Protein AF-A0A6J1X309-F1 (afdb_monomer)

Structure (mmCIF, N/CA/C/O backbone):
data_AF-A0A6J1X309-F1
#
_entry.id   AF-A0A6J1X309-F1
#
loop_
_atom_site.group_PDB
_atom_site.id
_atom_site.type_symbol
_atom_site.label_atom_id
_atom_site.label_alt_id
_atom_site.label_comp_id
_atom_site.label_asym_id
_atom_site.label_entity_id
_atom_site.label_seq_id
_atom_site.pdbx_PDB_ins_code
_atom_site.Cartn_x
_atom_site.Cartn_y
_atom_site.Cartn_z
_atom_site.occupancy
_atom_site.B_iso_or_equiv
_atom_site.auth_seq_id
_atom_site.auth_comp_id
_atom_site.auth_asym_id
_atom_site.auth_atom_id
_atom_site.pdbx_PDB_model_num
ATOM 1 N N . MET A 1 1 ? -0.987 12.149 24.919 1.00 44.03 1 MET A N 1
ATOM 2 C CA . MET A 1 1 ? -1.904 12.473 23.804 1.00 44.03 1 MET A CA 1
ATOM 3 C C . MET A 1 1 ? -1.141 12.132 22.530 1.00 44.03 1 MET A C 1
ATOM 5 O O . MET A 1 1 ? -0.054 12.667 22.376 1.00 44.03 1 MET A O 1
ATOM 9 N N . LYS A 1 2 ? -1.569 11.158 21.709 1.00 57.62 2 LYS A N 1
ATOM 10 C CA . LYS A 1 2 ? -0.866 10.884 20.440 1.00 57.62 2 LYS A CA 1
ATOM 11 C C . LYS A 1 2 ? -1.099 12.097 19.542 1.00 57.62 2 LYS A C 1
ATOM 13 O O . LYS A 1 2 ? -2.242 12.351 19.170 1.00 57.62 2 LYS A O 1
ATOM 18 N N . GLU A 1 3 ? -0.043 12.862 19.288 1.00 59.91 3 GLU A N 1
ATOM 19 C CA . GLU A 1 3 ? -0.012 13.927 18.286 1.00 59.91 3 GLU A CA 1
ATOM 20 C C . GLU A 1 3 ? -0.702 13.419 17.012 1.00 59.91 3 GLU A C 1
ATOM 22 O O . GLU A 1 3 ? -0.299 12.401 16.443 1.00 59.91 3 GLU A O 1
ATOM 27 N N . LYS A 1 4 ? -1.793 14.075 16.601 1.00 59.94 4 LYS A N 1
ATOM 28 C CA . LYS A 1 4 ? -2.493 13.738 15.359 1.00 59.94 4 LYS A CA 1
ATOM 29 C C . LYS A 1 4 ? -1.679 14.313 14.206 1.00 59.94 4 LYS A C 1
ATOM 31 O O . LYS A 1 4 ? -1.885 15.451 13.802 1.00 59.94 4 LYS A O 1
ATOM 36 N N . TYR A 1 5 ? -0.711 13.542 13.729 1.00 71.19 5 TYR A N 1
ATOM 37 C CA . TYR A 1 5 ? 0.066 13.912 12.557 1.00 71.19 5 TYR A CA 1
ATOM 38 C C . TYR A 1 5 ? -0.835 13.868 11.319 1.00 71.19 5 TYR A C 1
ATOM 40 O O . TYR A 1 5 ? -1.557 12.891 11.115 1.00 71.19 5 TYR A O 1
ATOM 48 N N . ASP A 1 6 ? -0.799 14.903 10.477 1.00 79.06 6 ASP A N 1
ATOM 49 C CA . ASP A 1 6 ? -1.493 14.842 9.192 1.00 79.06 6 ASP A CA 1
ATOM 50 C C . ASP A 1 6 ? -0.734 13.893 8.258 1.00 79.06 6 ASP A C 1
ATOM 52 O O . ASP A 1 6 ? 0.201 14.267 7.547 1.00 79.06 6 ASP A O 1
ATOM 56 N N . HIS A 1 7 ? -1.145 12.628 8.263 1.00 78.56 7 HIS A N 1
ATOM 57 C CA . HIS A 1 7 ? -0.547 11.587 7.435 1.00 78.56 7 HIS A CA 1
ATOM 58 C C . HIS A 1 7 ? -0.674 11.875 5.931 1.00 78.56 7 HIS A C 1
ATOM 60 O O . HIS A 1 7 ? 0.059 11.289 5.136 1.00 78.56 7 HIS A O 1
ATOM 66 N N . ARG A 1 8 ? -1.535 12.814 5.511 1.00 79.00 8 ARG A N 1
ATOM 67 C CA . ARG A 1 8 ? -1.624 13.251 4.111 1.00 79.00 8 ARG A CA 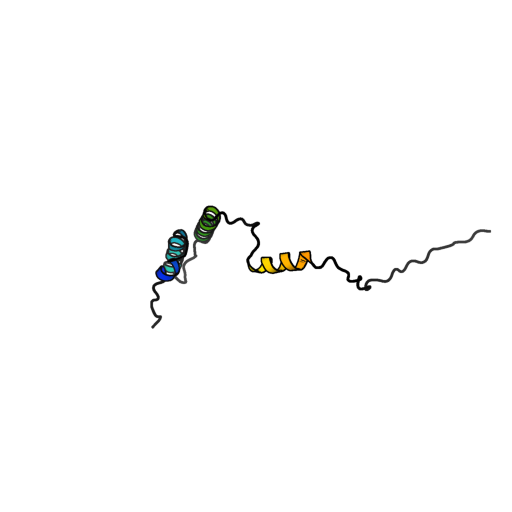1
ATOM 68 C C . ARG A 1 8 ? -0.374 14.011 3.676 1.00 79.00 8 ARG A C 1
ATOM 70 O O . ARG A 1 8 ? -0.055 14.003 2.487 1.00 79.00 8 ARG A O 1
ATOM 77 N N . LEU A 1 9 ? 0.363 14.611 4.614 1.00 81.94 9 LEU A N 1
ATOM 78 C CA . LEU A 1 9 ? 1.624 15.293 4.330 1.00 81.94 9 LEU A CA 1
ATOM 79 C C . LEU A 1 9 ? 2.702 14.316 3.832 1.00 81.94 9 LEU A C 1
ATOM 81 O O . LEU A 1 9 ? 3.496 14.674 2.962 1.00 81.94 9 LEU A O 1
ATOM 85 N N . LEU A 1 10 ? 2.662 13.059 4.294 1.00 81.88 10 LEU A N 1
ATOM 86 C CA . LEU A 1 10 ? 3.550 11.983 3.828 1.00 81.88 10 LEU A CA 1
ATOM 87 C C . LEU A 1 10 ? 3.348 11.679 2.338 1.00 81.88 10 LEU A C 1
ATOM 89 O O . LEU A 1 10 ? 4.253 11.198 1.663 1.00 81.88 10 LEU A O 1
ATOM 93 N N . LEU A 1 11 ? 2.167 11.999 1.807 1.00 84.50 11 LEU A N 1
ATOM 94 C CA . LEU A 1 11 ? 1.783 11.686 0.438 1.00 84.50 11 LEU A CA 1
ATOM 95 C C . LEU A 1 11 ? 2.133 12.794 -0.567 1.00 84.50 11 LEU A C 1
ATOM 97 O O . LEU A 1 11 ? 1.816 12.657 -1.746 1.00 84.50 11 LEU A O 1
ATOM 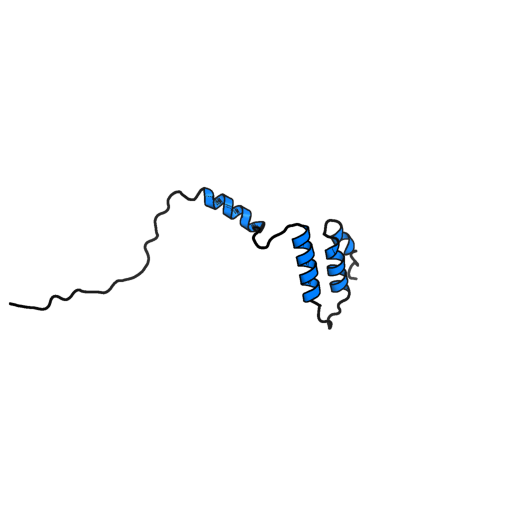101 N N . LYS A 1 12 ? 2.779 13.893 -0.147 1.00 84.62 12 LYS A N 1
ATOM 102 C CA . LYS A 1 12 ? 3.056 15.054 -1.018 1.00 84.62 12 LYS A CA 1
ATOM 103 C C . LYS A 1 12 ? 3.912 14.715 -2.246 1.00 84.62 12 LYS A C 1
ATOM 105 O O . LYS A 1 12 ? 3.693 15.281 -3.312 1.00 84.62 12 LYS A O 1
ATOM 110 N N . HIS A 1 13 ? 4.869 13.800 -2.099 1.00 84.75 13 HIS A N 1
ATOM 111 C CA . HIS A 1 13 ? 5.789 13.385 -3.169 1.00 84.75 13 HIS A CA 1
ATOM 112 C C . HIS A 1 13 ? 5.567 11.935 -3.622 1.00 84.75 13 HIS A C 1
ATOM 114 O O . HIS A 1 13 ? 6.335 11.402 -4.425 1.00 84.75 13 HIS A O 1
ATOM 120 N N . LEU A 1 14 ? 4.510 11.298 -3.117 1.00 86.88 14 LEU A N 1
ATOM 121 C CA . LEU A 1 14 ? 4.174 9.916 -3.422 1.00 86.88 14 LEU A CA 1
ATOM 122 C C . LEU A 1 14 ? 3.093 9.836 -4.514 1.00 86.88 14 LEU A C 1
ATOM 124 O O . LEU A 1 14 ? 2.339 10.789 -4.719 1.00 86.88 14 LEU A O 1
ATOM 128 N N . PRO A 1 15 ? 3.009 8.706 -5.239 1.00 87.69 15 PRO A N 1
ATOM 129 C CA . PRO A 1 15 ? 1.869 8.389 -6.100 1.00 87.69 15 PRO A CA 1
ATOM 130 C C . PRO A 1 15 ? 0.515 8.629 -5.424 1.00 87.69 15 PRO A C 1
ATOM 132 O O . PRO A 1 15 ? 0.336 8.300 -4.251 1.00 87.69 15 PRO A O 1
ATOM 135 N N . ASN A 1 16 ? -0.465 9.127 -6.183 1.00 87.75 16 ASN A N 1
ATOM 136 C CA . ASN A 1 16 ? -1.821 9.365 -5.674 1.00 87.75 16 ASN A CA 1
ATOM 137 C C . ASN A 1 16 ? -2.498 8.076 -5.178 1.00 87.75 16 ASN A C 1
ATOM 139 O O . ASN A 1 16 ? -3.317 8.130 -4.270 1.00 87.75 16 ASN A O 1
ATOM 143 N N . GLU A 1 17 ? -2.127 6.928 -5.735 1.00 88.94 17 GLU A N 1
ATOM 144 C CA . GLU A 1 17 ? -2.572 5.580 -5.362 1.00 88.94 17 GLU A CA 1
ATOM 145 C C . GLU A 1 17 ? -2.333 5.273 -3.879 1.00 88.94 17 GLU A C 1
ATOM 147 O O . GLU A 1 17 ? -3.160 4.636 -3.231 1.00 88.94 17 GLU A O 1
ATOM 152 N N . LEU A 1 18 ? -1.239 5.786 -3.307 1.00 90.50 18 LEU A N 1
ATOM 153 C CA . LEU A 1 18 ? -0.914 5.591 -1.894 1.00 90.50 18 LEU A CA 1
ATOM 154 C C . LEU A 1 18 ? -1.865 6.346 -0.953 1.00 90.50 18 LEU A C 1
ATOM 156 O O . LEU A 1 18 ? -1.884 6.046 0.238 1.00 90.50 18 LEU A O 1
ATOM 160 N N . ARG A 1 19 ? -2.702 7.267 -1.462 1.00 90.44 19 ARG A N 1
ATOM 161 C CA . ARG A 1 19 ? -3.818 7.831 -0.677 1.00 90.44 19 ARG A CA 1
ATOM 162 C C . ARG A 1 19 ? -4.828 6.759 -0.313 1.00 90.44 19 ARG A C 1
ATOM 164 O O . ARG A 1 19 ? -5.190 6.670 0.851 1.00 90.44 19 ARG A O 1
ATOM 171 N N . GLN A 1 20 ? -5.221 5.937 -1.283 1.00 91.25 20 GLN A N 1
ATOM 172 C CA . GLN A 1 20 ? -6.184 4.860 -1.065 1.00 91.25 20 GLN A CA 1
ATOM 173 C C . GLN A 1 20 ? -5.615 3.791 -0.124 1.00 91.25 20 GLN A C 1
ATOM 175 O O . GLN A 1 20 ? -6.320 3.301 0.750 1.00 91.25 20 GLN A O 1
ATOM 180 N N . PHE A 1 21 ? -4.320 3.478 -0.258 1.00 93.31 21 PHE A N 1
ATOM 181 C CA . PHE A 1 21 ? -3.618 2.587 0.670 1.00 93.31 21 PHE A CA 1
ATOM 182 C C . PHE A 1 21 ? -3.690 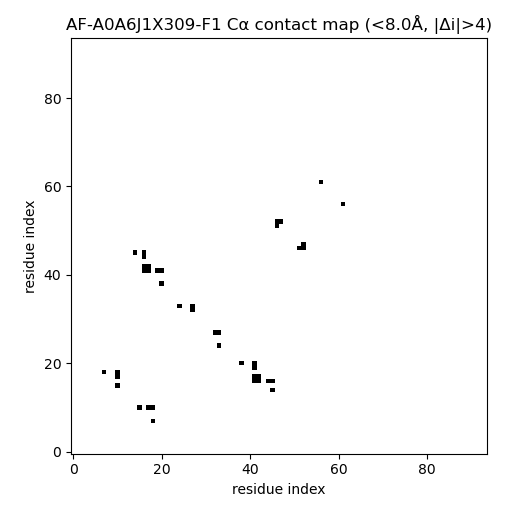3.115 2.109 1.00 93.31 21 PHE A C 1
ATOM 184 O O . PHE A 1 21 ? -4.050 2.389 3.032 1.00 93.31 21 PHE A O 1
ATOM 191 N N . LEU A 1 22 ? -3.352 4.394 2.296 1.00 91.62 22 LEU A N 1
ATOM 192 C CA . LEU A 1 22 ? -3.329 5.027 3.609 1.00 91.62 22 LEU A CA 1
ATOM 193 C C . LEU A 1 22 ? -4.731 5.129 4.224 1.00 91.62 22 LEU A C 1
ATOM 195 O O . LEU A 1 22 ? -4.879 4.923 5.425 1.00 91.62 22 LEU A O 1
ATOM 199 N N . GLU A 1 23 ? -5.739 5.443 3.413 1.00 91.88 23 GLU A N 1
ATOM 200 C CA . GLU A 1 23 ? -7.137 5.505 3.838 1.00 91.88 23 GLU A CA 1
ATOM 201 C C . GLU A 1 23 ? -7.627 4.150 4.357 1.00 91.88 23 GLU A C 1
ATOM 203 O O . GLU A 1 23 ? -8.170 4.092 5.457 1.00 91.88 23 GLU A O 1
ATOM 208 N N . HIS A 1 24 ? -7.347 3.062 3.631 1.00 92.62 24 HIS A N 1
ATOM 209 C CA . HIS A 1 24 ? -7.700 1.705 4.060 1.00 92.62 24 HIS A CA 1
ATOM 210 C C . HIS A 1 24 ? -7.064 1.350 5.405 1.00 92.62 24 HIS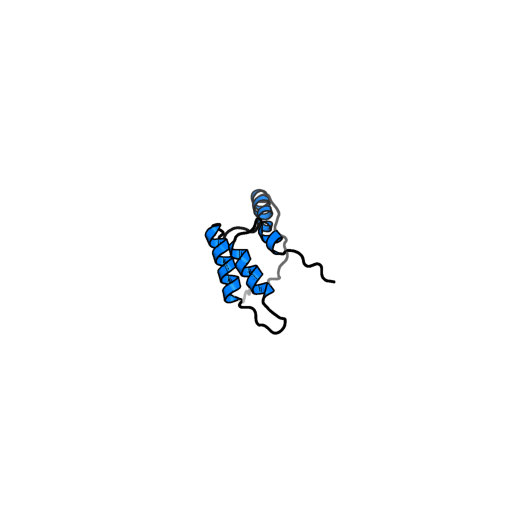 A C 1
ATOM 212 O O . HIS A 1 24 ? -7.747 0.917 6.324 1.00 92.62 24 HIS A O 1
ATOM 218 N N . VAL A 1 25 ? -5.759 1.596 5.559 1.00 92.50 25 VAL A N 1
ATOM 219 C CA . VAL A 1 25 ? -5.044 1.275 6.805 1.00 92.50 25 VAL A CA 1
ATOM 220 C C . VAL A 1 25 ? -5.556 2.095 7.993 1.00 92.50 25 VAL A 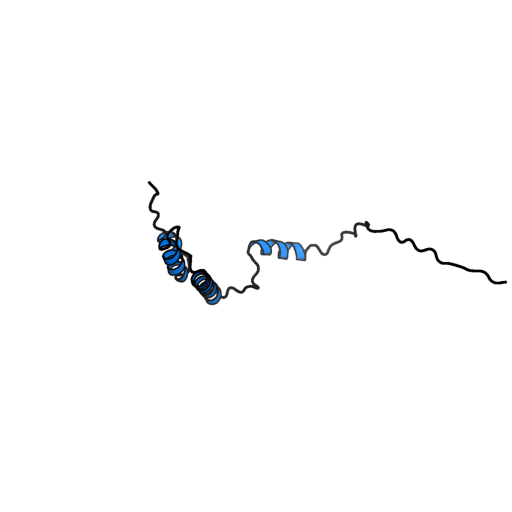C 1
ATOM 222 O O . VAL A 1 25 ? -5.602 1.583 9.106 1.00 92.5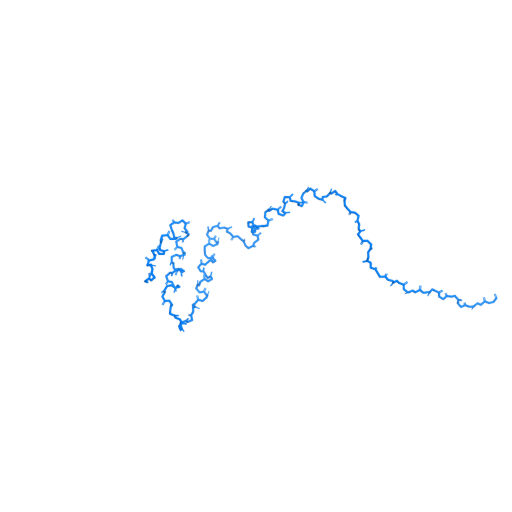0 25 VAL A O 1
ATOM 225 N N . GLN A 1 26 ? -5.948 3.353 7.779 1.00 90.50 26 GLN A N 1
ATOM 226 C CA . GLN A 1 26 ? -6.481 4.205 8.849 1.00 90.50 26 GLN A CA 1
ATOM 227 C C . GLN A 1 26 ? -7.900 3.836 9.287 1.00 90.50 26 GLN A C 1
ATOM 229 O O . GLN A 1 26 ? -8.281 4.185 10.402 1.00 90.50 26 GLN A O 1
ATOM 234 N N . GLN A 1 27 ? -8.681 3.183 8.424 1.00 90.88 27 GLN A N 1
ATOM 235 C CA . GLN A 1 27 ? -10.050 2.765 8.734 1.00 90.88 27 GLN A CA 1
ATOM 236 C C . GLN A 1 27 ? -10.113 1.462 9.538 1.00 90.88 27 GLN A C 1
ATOM 238 O O . GLN A 1 27 ? -11.150 1.182 10.128 1.00 90.88 27 GLN A O 1
ATOM 243 N N . LEU A 1 28 ? -9.029 0.684 9.568 1.00 92.38 28 LEU A N 1
ATOM 244 C CA . LEU A 1 28 ? -8.985 -0.593 10.274 1.00 92.38 28 LEU A CA 1
ATOM 245 C C . LEU A 1 28 ? -8.852 -0.403 11.785 1.00 92.38 28 LEU A C 1
ATOM 247 O O . LEU A 1 28 ? -7.977 0.320 12.273 1.00 92.38 28 LEU A O 1
ATOM 251 N N . GLU A 1 29 ? -9.665 -1.141 12.527 1.00 91.88 29 GLU A N 1
ATOM 252 C CA . GLU A 1 29 ? -9.495 -1.346 13.956 1.00 91.88 29 GLU A CA 1
ATOM 253 C C . GLU A 1 29 ? -8.651 -2.595 14.244 1.00 91.88 29 GLU A C 1
ATOM 255 O O . GLU A 1 29 ? -8.330 -3.394 13.368 1.00 91.88 29 GLU A O 1
ATOM 260 N N . TYR A 1 30 ? -8.279 -2.793 15.510 1.00 91.62 30 TYR A N 1
ATOM 261 C CA . TYR A 1 30 ? -7.448 -3.930 15.922 1.00 91.62 30 TYR A CA 1
ATOM 262 C C . TYR A 1 30 ? -8.071 -5.299 15.597 1.00 91.62 30 TYR A C 1
ATOM 264 O O . TYR A 1 30 ? -7.349 -6.264 15.361 1.00 91.62 30 TYR A O 1
ATOM 272 N N . ALA A 1 31 ? -9.402 -5.386 15.616 1.00 91.31 31 ALA A N 1
ATOM 273 C CA . ALA A 1 31 ? -10.127 -6.618 15.334 1.00 91.31 31 ALA A CA 1
ATOM 274 C C . ALA A 1 31 ? -10.355 -6.855 13.831 1.00 91.31 31 ALA A C 1
ATOM 276 O O . ALA A 1 31 ? -10.729 -7.965 13.446 1.00 91.31 31 ALA A O 1
ATOM 277 N N . ASP A 1 32 ? -10.141 -5.840 12.992 1.00 93.12 32 ASP A N 1
ATOM 278 C CA . ASP A 1 32 ? -10.444 -5.928 11.572 1.00 93.12 32 ASP A CA 1
ATOM 279 C C . ASP A 1 32 ? -9.346 -6.666 10.813 1.00 93.12 32 ASP A C 1
ATOM 281 O O . ASP A 1 32 ? -8.148 -6.506 11.057 1.00 93.12 32 ASP A O 1
ATOM 285 N N . THR A 1 33 ? -9.762 -7.468 9.834 1.00 93.44 33 THR A N 1
ATOM 286 C CA . THR A 1 33 ? -8.820 -8.109 8.918 1.00 93.44 33 THR A CA 1
ATOM 287 C C . THR A 1 33 ? -8.524 -7.161 7.753 1.00 93.44 33 THR A C 1
ATOM 289 O O . THR A 1 33 ? -9.439 -6.834 6.995 1.00 93.44 33 THR A O 1
ATOM 292 N N . PRO A 1 34 ? -7.269 -6.722 7.560 1.00 93.38 34 PRO A N 1
ATOM 293 C CA . PRO A 1 34 ? -6.900 -5.911 6.405 1.00 93.38 34 PRO A CA 1
ATOM 294 C C . PRO A 1 34 ? -7.122 -6.661 5.086 1.00 93.38 34 PRO A C 1
ATOM 296 O O . PRO A 1 34 ? -6.681 -7.797 4.913 1.00 93.38 34 PRO A O 1
ATOM 299 N N . ASP A 1 35 ? -7.723 -5.981 4.109 1.00 94.38 35 ASP A N 1
ATOM 300 C CA . ASP A 1 35 ? -7.763 -6.449 2.720 1.00 94.38 35 ASP A CA 1
ATOM 301 C C . ASP A 1 35 ? -6.376 -6.358 2.050 1.00 94.38 35 ASP A C 1
ATOM 303 O O . ASP A 1 35 ? -6.014 -5.363 1.418 1.00 94.38 35 ASP A O 1
ATOM 307 N N . TYR A 1 36 ? -5.576 -7.415 2.187 1.00 96.00 36 TYR A N 1
ATOM 308 C CA . TYR A 1 36 ? -4.262 -7.504 1.548 1.00 96.00 36 TYR A CA 1
ATOM 309 C C . TYR A 1 36 ? -4.330 -7.557 0.016 1.00 96.00 36 TYR A C 1
ATOM 311 O O . TYR A 1 36 ? -3.391 -7.109 -0.640 1.00 96.00 36 TYR A O 1
ATOM 319 N N . ALA A 1 37 ? -5.418 -8.063 -0.571 1.00 96.38 37 ALA A N 1
ATOM 320 C CA . ALA A 1 37 ? -5.556 -8.133 -2.024 1.00 96.38 37 ALA A CA 1
ATOM 321 C C . ALA A 1 37 ? -5.680 -6.725 -2.626 1.00 96.38 37 ALA A C 1
ATOM 323 O O . ALA A 1 37 ? -5.020 -6.406 -3.622 1.00 96.38 37 ALA A O 1
ATOM 324 N N . LEU A 1 38 ? -6.456 -5.852 -1.975 1.00 94.44 38 LEU A N 1
ATOM 325 C CA . LEU A 1 38 ? -6.536 -4.434 -2.313 1.00 94.44 38 LEU A CA 1
ATOM 326 C C . LEU A 1 38 ? -5.168 -3.750 -2.188 1.00 94.44 38 LEU A C 1
ATOM 328 O O . LEU A 1 38 ? -4.739 -3.066 -3.121 1.00 94.44 38 LEU A O 1
ATOM 332 N N . LEU A 1 39 ? -4.473 -3.945 -1.062 1.00 95.50 39 LEU A N 1
ATOM 333 C CA . LEU A 1 39 ? -3.177 -3.308 -0.800 1.00 95.50 39 LEU A CA 1
ATOM 334 C C . LEU A 1 39 ? -2.130 -3.689 -1.853 1.00 95.50 39 LEU A C 1
ATOM 336 O O . LEU A 1 39 ? -1.467 -2.808 -2.406 1.00 95.50 39 LEU A O 1
ATOM 340 N N . THR A 1 40 ? -2.035 -4.976 -2.190 1.00 95.19 40 THR A N 1
ATOM 341 C CA . THR A 1 40 ? -1.145 -5.470 -3.247 1.00 95.19 40 THR A CA 1
ATOM 342 C C . THR A 1 40 ? -1.506 -4.863 -4.602 1.00 95.19 40 THR A C 1
ATOM 344 O O . THR A 1 40 ? -0.642 -4.300 -5.271 1.00 95.19 40 THR A O 1
ATOM 347 N N . THR A 1 41 ? -2.792 -4.853 -4.966 1.00 96.00 41 THR A N 1
ATOM 348 C CA . THR A 1 41 ? -3.267 -4.278 -6.239 1.00 96.00 41 THR A CA 1
ATOM 349 C C . THR A 1 41 ? -2.905 -2.794 -6.380 1.00 96.00 41 THR A C 1
ATOM 351 O O . THR A 1 41 ? -2.580 -2.316 -7.471 1.00 96.00 41 THR A O 1
ATOM 354 N N . ILE A 1 42 ? -2.973 -2.025 -5.289 1.00 95.19 42 ILE A N 1
ATOM 355 C CA . ILE A 1 42 ? -2.594 -0.606 -5.282 1.00 95.19 42 ILE A CA 1
ATOM 356 C C . ILE A 1 42 ? -1.090 -0.447 -5.553 1.00 95.19 42 ILE A C 1
ATOM 358 O O . ILE A 1 42 ? -0.699 0.389 -6.374 1.00 95.19 42 ILE A O 1
ATOM 362 N N . LEU A 1 43 ? -0.247 -1.258 -4.908 1.00 94.19 43 LEU A N 1
ATOM 363 C CA . LEU A 1 43 ? 1.206 -1.232 -5.100 1.00 94.19 43 LEU A CA 1
ATOM 364 C C . LEU A 1 43 ? 1.608 -1.658 -6.517 1.00 94.19 43 LEU A C 1
ATOM 366 O O . LEU A 1 43 ? 2.398 -0.970 -7.161 1.00 94.19 43 LEU A O 1
ATOM 370 N N . GLU A 1 44 ? 1.002 -2.712 -7.056 1.00 94.12 44 GLU A N 1
ATOM 371 C CA . GLU A 1 44 ? 1.234 -3.151 -8.437 1.00 94.12 44 GLU A CA 1
ATOM 372 C C . GLU A 1 44 ? 0.899 -2.048 -9.450 1.00 94.12 44 GLU A C 1
ATOM 374 O O . GLU A 1 44 ? 1.663 -1.788 -10.385 1.00 94.12 44 GLU A O 1
ATOM 379 N N . LYS A 1 45 ? -0.216 -1.331 -9.249 1.00 93.50 45 LYS A N 1
ATOM 380 C CA . LYS A 1 45 ? -0.589 -0.178 -10.087 1.00 93.50 45 LYS A CA 1
ATOM 381 C C . LYS A 1 45 ? 0.451 0.942 -10.017 1.00 93.50 45 LYS A C 1
ATOM 383 O O . LYS A 1 45 ? 0.753 1.541 -11.056 1.00 93.50 45 LYS A O 1
ATOM 388 N N . CYS A 1 46 ? 1.007 1.221 -8.835 1.00 93.44 46 CYS A N 1
ATOM 389 C CA . CYS A 1 46 ? 2.105 2.178 -8.671 1.00 93.44 46 CYS A CA 1
ATOM 390 C C . CYS A 1 46 ? 3.333 1.763 -9.483 1.00 93.44 46 CYS A C 1
ATOM 392 O O . CYS A 1 46 ? 3.860 2.580 -10.246 1.00 93.44 46 CYS A O 1
ATOM 394 N N . CYS A 1 47 ? 3.764 0.506 -9.339 1.00 92.50 47 CYS A N 1
ATOM 395 C CA . CYS A 1 47 ? 4.930 -0.036 -10.032 1.00 92.50 47 CYS A CA 1
ATOM 396 C C . CYS A 1 47 ? 4.744 0.025 -11.547 1.00 92.50 47 CYS A C 1
ATOM 398 O O . CYS A 1 47 ? 5.553 0.633 -12.250 1.00 92.50 47 CYS A O 1
ATOM 400 N N . LYS A 1 48 ? 3.609 -0.479 -12.042 1.00 92.81 48 LYS A N 1
ATOM 401 C CA . LYS A 1 48 ? 3.286 -0.506 -13.470 1.00 92.81 48 LYS A CA 1
ATOM 402 C C . LYS A 1 48 ? 3.284 0.887 -14.097 1.00 92.81 48 LYS A C 1
ATOM 404 O O . LYS A 1 48 ? 3.811 1.065 -15.190 1.00 92.81 48 LYS A O 1
ATOM 409 N N . ARG A 1 49 ? 2.725 1.896 -13.418 1.00 92.56 49 ARG A N 1
ATOM 410 C CA . ARG A 1 49 ? 2.690 3.271 -13.948 1.00 92.56 49 ARG A CA 1
ATOM 411 C C . ARG A 1 49 ? 4.067 3.923 -14.002 1.00 92.56 49 ARG A C 1
ATOM 413 O O . ARG A 1 49 ? 4.318 4.739 -14.882 1.00 92.56 49 ARG A O 1
ATOM 420 N N . ARG A 1 50 ? 4.939 3.586 -13.054 1.00 90.44 50 ARG A N 1
ATOM 421 C CA . ARG A 1 50 ? 6.321 4.077 -13.010 1.00 90.44 50 ARG A CA 1
ATOM 422 C C . ARG A 1 50 ? 7.272 3.268 -13.891 1.00 90.44 50 ARG A C 1
ATOM 424 O O . ARG A 1 50 ? 8.437 3.633 -13.982 1.00 90.44 50 ARG A O 1
ATOM 431 N N . GLY A 1 51 ? 6.783 2.208 -14.536 1.00 91.81 51 GLY A N 1
ATOM 432 C CA . GLY A 1 51 ? 7.603 1.313 -15.349 1.00 91.81 51 GLY A CA 1
ATOM 433 C C . GLY A 1 51 ? 8.588 0.482 -14.527 1.00 91.81 51 GLY A C 1
ATOM 434 O O . GLY A 1 51 ? 9.591 0.046 -15.078 1.00 91.81 51 GLY A O 1
ATOM 435 N N . ILE A 1 52 ? 8.313 0.286 -13.233 1.00 92.75 52 ILE A N 1
ATOM 436 C CA . ILE A 1 52 ? 9.127 -0.549 -12.345 1.00 92.75 52 ILE A CA 1
ATOM 437 C C . ILE A 1 52 ? 8.830 -2.009 -12.672 1.00 92.75 52 ILE A C 1
ATOM 439 O O . ILE A 1 52 ? 7.663 -2.409 -12.726 1.00 92.75 52 ILE A O 1
ATOM 443 N N . ARG A 1 53 ? 9.885 -2.786 -12.897 1.00 93.06 53 ARG A N 1
ATOM 444 C CA . ARG A 1 53 ? 9.824 -4.217 -13.191 1.00 93.06 53 ARG A CA 1
ATOM 445 C C . ARG A 1 53 ? 10.437 -5.004 -12.047 1.00 93.06 53 ARG A C 1
ATOM 447 O O . ARG A 1 53 ? 11.382 -4.546 -11.416 1.00 93.06 53 ARG A O 1
ATOM 454 N N . ASP A 1 54 ? 9.987 -6.239 -11.879 1.00 88.69 54 ASP A N 1
ATOM 455 C CA . ASP A 1 54 ? 10.544 -7.152 -10.871 1.00 88.69 54 ASP A CA 1
ATOM 456 C C . ASP A 1 54 ? 12.001 -7.542 -11.166 1.00 88.69 54 ASP A C 1
ATOM 458 O O . ASP A 1 54 ? 12.725 -7.994 -10.288 1.00 88.69 54 ASP A O 1
ATOM 462 N N . SER A 1 55 ? 12.443 -7.357 -12.413 1.00 91.06 55 SER A N 1
ATOM 463 C CA . SER A 1 55 ? 13.831 -7.553 -12.833 1.00 91.06 55 SER A CA 1
ATOM 464 C C . SER A 1 55 ? 14.746 -6.366 -12.526 1.00 91.06 55 SER A C 1
ATOM 466 O O . SER A 1 55 ? 15.943 -6.453 -12.797 1.00 91.06 55 SER A O 1
ATOM 468 N N . ASP A 1 56 ? 14.199 -5.218 -12.112 1.00 90.00 56 ASP A N 1
ATOM 469 C CA . ASP A 1 56 ? 15.016 -4.034 -11.867 1.00 90.00 56 ASP A CA 1
ATOM 470 C C . ASP A 1 56 ? 15.819 -4.232 -10.568 1.00 90.00 56 ASP A C 1
ATOM 472 O O . ASP A 1 56 ? 15.246 -4.614 -9.547 1.00 90.00 56 ASP A O 1
ATOM 476 N N . PRO A 1 57 ? 17.142 -3.980 -10.585 1.00 91.94 57 PRO A N 1
ATOM 477 C CA . PRO A 1 57 ? 17.980 -4.207 -9.419 1.00 91.94 57 PRO A CA 1
ATOM 478 C C . PRO A 1 57 ? 17.608 -3.240 -8.301 1.00 91.94 57 PRO A C 1
ATOM 480 O O . PRO A 1 57 ? 17.409 -2.038 -8.533 1.00 91.94 57 PRO A O 1
ATOM 483 N N . TYR A 1 58 ? 17.587 -3.750 -7.076 1.00 88.94 58 TYR A N 1
ATOM 484 C CA . TYR A 1 58 ? 17.354 -2.911 -5.910 1.00 88.94 58 TYR A CA 1
ATOM 485 C C . TYR A 1 58 ? 18.512 -1.933 -5.703 1.00 88.94 58 TYR A C 1
ATOM 487 O O . TYR A 1 58 ? 19.642 -2.149 -6.149 1.00 88.94 58 TYR A O 1
ATOM 495 N N . ASP A 1 59 ? 18.258 -0.842 -4.983 1.00 87.56 59 ASP A N 1
ATOM 496 C CA . ASP A 1 59 ? 19.277 0.186 -4.755 1.00 87.56 59 ASP A CA 1
ATOM 497 C C . ASP A 1 59 ? 20.521 -0.357 -4.035 1.00 87.56 59 ASP A C 1
ATOM 499 O O . ASP A 1 59 ? 21.633 0.075 -4.332 1.00 87.56 59 ASP A O 1
ATOM 503 N N . TRP A 1 60 ? 20.356 -1.366 -3.173 1.00 91.25 60 TRP A N 1
ATOM 504 C CA . TRP A 1 60 ? 21.464 -2.042 -2.489 1.00 91.25 60 TRP A CA 1
ATOM 505 C C . TRP A 1 60 ? 22.265 -2.996 -3.388 1.00 91.25 60 TRP A C 1
ATOM 507 O O . TRP A 1 60 ? 23.385 -3.363 -3.046 1.00 91.25 60 TRP A O 1
ATOM 517 N N . GLU A 1 61 ? 21.733 -3.405 -4.541 1.00 85.94 61 GLU A N 1
ATOM 518 C CA . GLU A 1 61 ? 22.430 -4.307 -5.468 1.00 85.94 61 GLU A CA 1
ATOM 519 C C . GLU A 1 61 ? 23.373 -3.553 -6.408 1.00 85.94 61 GLU A C 1
ATOM 521 O O . GLU A 1 61 ? 24.309 -4.141 -6.953 1.00 85.94 61 GLU A O 1
ATOM 526 N N . LYS A 1 62 ? 23.181 -2.240 -6.582 1.00 71.75 62 LYS A N 1
ATOM 527 C CA . LYS A 1 62 ? 23.936 -1.421 -7.546 1.00 71.75 62 LYS A CA 1
ATOM 528 C C . LYS A 1 62 ? 25.438 -1.351 -7.238 1.00 71.75 62 LYS A C 1
ATOM 530 O O . LYS A 1 62 ? 26.239 -1.313 -8.172 1.00 71.75 62 LYS A O 1
ATOM 535 N N . GLU A 1 63 ? 25.836 -1.430 -5.969 1.00 64.62 63 GLU A N 1
ATOM 536 C CA . GLU A 1 63 ? 27.250 -1.477 -5.556 1.00 64.62 63 GLU A CA 1
ATOM 537 C C . GLU A 1 63 ? 27.942 -2.783 -6.022 1.00 64.62 63 GLU A C 1
ATOM 539 O O . GLU A 1 63 ? 29.115 -2.792 -6.399 1.00 64.62 63 GLU A O 1
ATOM 544 N N . SER A 1 64 ? 27.202 -3.900 -6.082 1.00 56.22 64 SER A N 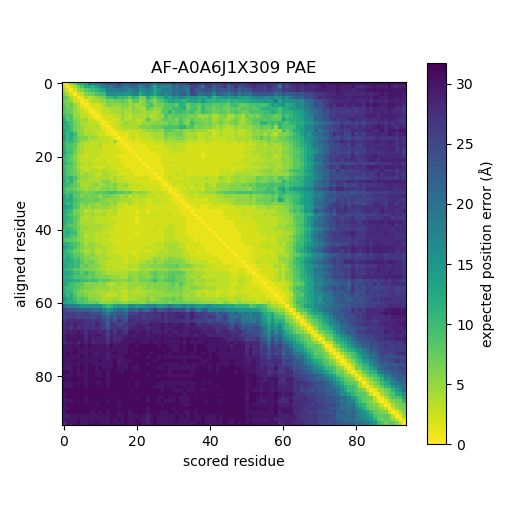1
ATOM 545 C CA . SER A 1 64 ? 27.744 -5.229 -6.423 1.00 56.22 64 SER A CA 1
ATOM 546 C C . SER A 1 64 ? 28.114 -5.388 -7.907 1.00 56.22 64 SER A C 1
ATOM 548 O O . SER A 1 64 ? 29.041 -6.130 -8.259 1.00 56.22 64 SER A O 1
ATOM 550 N N . VAL A 1 65 ? 27.450 -4.635 -8.792 1.00 55.12 65 VAL A N 1
ATOM 551 C CA . VAL A 1 65 ? 27.695 -4.674 -10.245 1.00 55.12 65 VAL A CA 1
ATOM 552 C C . VAL A 1 65 ? 28.937 -3.858 -10.632 1.00 55.12 65 VAL A C 1
ATOM 554 O O . VAL A 1 65 ? 29.567 -4.115 -11.663 1.00 55.12 65 VAL A O 1
ATOM 557 N N . ALA A 1 66 ? 29.334 -2.893 -9.795 1.00 54.34 66 ALA A N 1
ATOM 558 C CA . ALA A 1 66 ? 30.589 -2.162 -9.951 1.00 54.34 66 ALA A CA 1
ATOM 559 C C . ALA A 1 66 ? 31.797 -3.015 -9.519 1.00 54.34 66 ALA A C 1
ATOM 561 O O . ALA A 1 66 ? 32.801 -3.061 -10.229 1.00 54.34 66 ALA A O 1
ATOM 562 N N . VAL A 1 67 ? 31.677 -3.765 -8.418 1.00 51.84 67 VAL A N 1
ATOM 563 C CA . VAL A 1 67 ? 32.765 -4.605 -7.873 1.00 51.84 67 VAL A CA 1
ATOM 564 C C . VAL A 1 67 ? 33.004 -5.885 -8.692 1.00 51.84 67 VAL A C 1
ATOM 566 O O . VAL A 1 67 ? 34.093 -6.459 -8.653 1.00 51.84 67 VAL A O 1
ATOM 569 N N . SER A 1 68 ? 32.031 -6.316 -9.501 1.00 49.50 68 SER A N 1
ATOM 570 C CA . SER A 1 68 ? 32.174 -7.511 -10.349 1.00 49.50 68 SER A CA 1
ATOM 571 C C . SER A 1 68 ? 32.912 -7.260 -11.674 1.00 49.50 68 SER A C 1
ATOM 573 O O . SER A 1 68 ? 33.338 -8.214 -12.318 1.00 49.50 68 SER A O 1
ATOM 575 N N . ARG A 1 69 ? 33.132 -5.998 -12.082 1.00 51.69 69 ARG A N 1
ATOM 576 C CA . ARG A 1 69 ? 33.896 -5.670 -13.307 1.00 51.69 69 ARG A CA 1
ATOM 577 C C . ARG A 1 69 ? 35.404 -5.504 -13.095 1.00 51.69 69 ARG A C 1
ATOM 579 O O . ARG A 1 69 ? 36.131 -5.392 -14.075 1.00 51.69 69 ARG A O 1
ATOM 586 N N . THR A 1 70 ? 35.890 -5.539 -11.853 1.00 46.69 70 THR A N 1
ATOM 587 C CA . THR A 1 70 ? 37.327 -5.412 -11.537 1.00 46.69 70 THR A CA 1
ATOM 588 C C . THR A 1 70 ? 37.932 -6.618 -10.815 1.00 46.69 70 THR A C 1
ATOM 590 O O . THR A 1 70 ? 39.149 -6.670 -10.669 1.00 46.69 70 THR A O 1
ATOM 593 N N . ARG A 1 71 ? 37.146 -7.635 -10.425 1.00 48.00 71 ARG A N 1
ATOM 594 C CA . ARG A 1 71 ? 37.676 -8.868 -9.796 1.00 48.00 71 ARG A CA 1
ATOM 595 C C . ARG A 1 71 ? 37.910 -10.039 -10.757 1.00 48.00 71 ARG A C 1
ATOM 597 O O . ARG A 1 71 ? 38.090 -11.164 -10.307 1.00 48.00 71 ARG A O 1
ATOM 604 N N . ALA A 1 72 ? 38.032 -9.779 -12.058 1.00 47.84 72 ALA A N 1
ATOM 605 C CA . ALA A 1 72 ? 38.763 -10.676 -12.957 1.00 47.84 72 ALA A CA 1
ATOM 606 C C . ALA A 1 72 ? 40.275 -10.399 -12.851 1.00 47.84 72 ALA A C 1
ATOM 608 O O . ALA A 1 72 ? 40.925 -10.030 -13.822 1.00 47.84 72 ALA A O 1
ATOM 609 N N . SER A 1 73 ? 40.839 -10.512 -11.650 1.00 54.94 73 SER A N 1
ATOM 610 C CA . SER A 1 73 ? 42.287 -10.591 -11.481 1.00 54.94 73 SER A CA 1
ATOM 611 C C . SER A 1 73 ? 42.586 -11.411 -10.234 1.00 54.94 73 SER A C 1
ATOM 613 O O . SER A 1 73 ? 42.473 -10.935 -9.109 1.00 54.94 73 SER A O 1
ATOM 615 N N . VAL A 1 74 ? 42.880 -12.683 -10.513 1.00 52.47 74 VAL A N 1
ATOM 616 C CA . VAL A 1 74 ? 43.677 -13.644 -9.743 1.00 52.47 74 VAL A CA 1
ATOM 617 C C . VAL A 1 74 ? 43.426 -13.738 -8.237 1.00 52.47 74 VAL A C 1
ATOM 619 O O . VAL A 1 74 ? 44.013 -13.002 -7.459 1.00 52.47 74 VAL A O 1
ATOM 622 N N . HIS A 1 75 ? 42.717 -14.785 -7.803 1.00 46.47 75 HIS A N 1
ATOM 623 C CA . HIS A 1 75 ? 43.102 -15.470 -6.565 1.00 46.47 75 HIS A CA 1
ATOM 624 C C . HIS A 1 75 ? 42.973 -16.997 -6.703 1.00 46.47 75 HIS A C 1
ATOM 626 O O . HIS A 1 75 ? 41.991 -17.469 -7.280 1.00 46.47 75 HIS A O 1
ATOM 632 N N . PRO A 1 76 ? 43.983 -17.758 -6.233 1.00 46.97 76 PRO A N 1
ATOM 633 C CA . PRO A 1 76 ? 44.066 -19.203 -6.387 1.00 46.97 76 PRO A CA 1
ATOM 634 C C . PRO A 1 76 ? 43.096 -19.919 -5.439 1.00 46.97 76 PRO A C 1
ATOM 636 O O . PRO A 1 76 ? 42.791 -19.445 -4.345 1.00 46.97 76 PRO A O 1
ATOM 639 N N . VAL A 1 77 ? 42.610 -21.063 -5.910 1.00 42.97 77 VAL A N 1
ATOM 640 C CA . VAL A 1 77 ? 41.681 -21.978 -5.239 1.00 42.97 77 VAL A CA 1
ATOM 641 C C . VAL A 1 77 ? 42.220 -22.386 -3.856 1.00 42.97 77 VAL A C 1
ATOM 643 O O . VAL A 1 77 ? 43.371 -22.816 -3.779 1.00 42.97 77 VAL A O 1
ATOM 646 N N . PRO A 1 78 ? 41.428 -22.294 -2.768 1.00 46.59 78 PRO A N 1
ATOM 647 C CA . PRO A 1 78 ? 41.799 -22.880 -1.489 1.00 46.59 78 PRO A CA 1
ATOM 648 C C . PRO A 1 78 ? 41.547 -24.392 -1.550 1.00 46.59 78 PRO A C 1
ATOM 650 O O . PRO A 1 78 ? 40.414 -24.854 -1.678 1.00 46.59 78 PRO A O 1
ATOM 653 N N . GLU A 1 79 ? 42.632 -25.158 -1.503 1.00 49.19 79 GLU A N 1
ATOM 654 C CA . GLU A 1 79 ? 42.646 -26.618 -1.455 1.00 49.19 79 GLU A CA 1
ATOM 655 C C . GLU A 1 79 ? 42.155 -27.095 -0.083 1.00 49.19 79 GLU A C 1
ATOM 657 O O . GLU A 1 79 ? 42.895 -27.090 0.895 1.00 49.19 79 GLU A O 1
ATOM 662 N N . HIS A 1 80 ? 40.883 -27.480 0.007 1.00 53.47 80 HIS A N 1
ATOM 663 C CA . HIS A 1 80 ? 40.388 -28.325 1.090 1.00 53.47 80 HIS A CA 1
ATOM 664 C C . HIS A 1 80 ? 39.135 -29.070 0.625 1.00 53.47 80 HIS A C 1
ATOM 666 O O . HIS A 1 80 ? 38.036 -28.529 0.706 1.00 53.47 80 HIS A O 1
ATOM 672 N N . ALA A 1 81 ? 39.303 -30.313 0.153 1.00 41.62 81 ALA A N 1
ATOM 673 C CA . ALA A 1 81 ? 38.305 -31.375 0.309 1.00 41.62 81 ALA A CA 1
ATOM 674 C C . ALA A 1 81 ? 38.766 -32.746 -0.232 1.00 41.62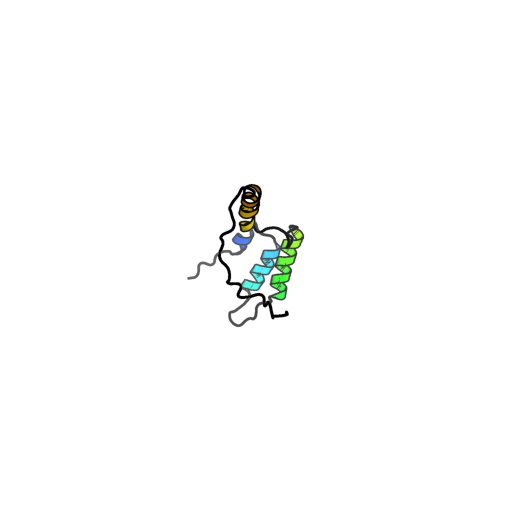 81 ALA A C 1
ATOM 676 O O . ALA A 1 81 ? 38.840 -32.963 -1.435 1.00 41.62 81 ALA A O 1
ATOM 677 N N . LEU A 1 82 ?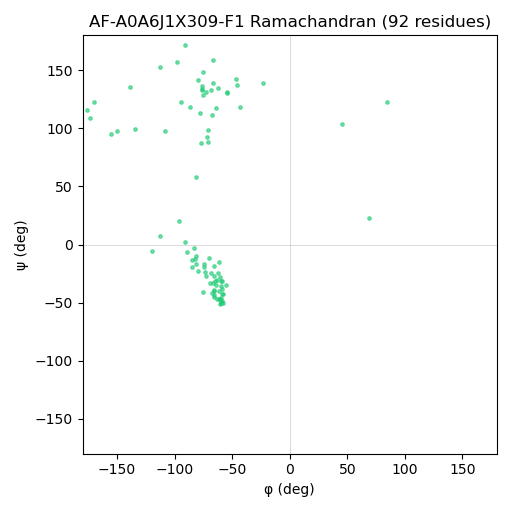 38.877 -33.673 0.723 1.00 36.66 82 LEU A N 1
ATOM 678 C CA . LEU A 1 82 ? 38.504 -35.091 0.677 1.00 36.66 82 LEU A CA 1
ATOM 679 C C . LEU A 1 82 ? 39.469 -36.140 0.096 1.00 36.66 82 LEU A C 1
ATOM 681 O O . LEU A 1 82 ? 39.849 -36.152 -1.068 1.00 36.66 82 LEU A O 1
ATOM 685 N N . ALA A 1 83 ? 39.753 -37.096 0.986 1.00 48.19 83 ALA A N 1
ATOM 686 C CA . ALA A 1 83 ? 40.413 -38.366 0.760 1.00 48.19 83 ALA A CA 1
ATOM 687 C C . ALA A 1 83 ? 39.726 -39.194 -0.333 1.00 48.19 83 ALA A C 1
ATOM 689 O O . ALA A 1 83 ? 38.523 -39.449 -0.272 1.00 48.19 83 ALA A O 1
ATOM 690 N N . THR A 1 84 ? 40.525 -39.694 -1.270 1.00 48.81 84 THR A N 1
ATOM 691 C CA . THR A 1 84 ? 40.171 -40.826 -2.124 1.00 48.81 84 THR A CA 1
ATOM 692 C C . THR A 1 84 ? 40.996 -42.030 -1.700 1.00 48.81 84 THR A C 1
ATOM 694 O O . THR A 1 84 ? 42.158 -42.177 -2.074 1.00 48.81 84 THR A O 1
ATOM 697 N N . ASP A 1 85 ? 40.362 -42.873 -0.892 1.00 47.50 85 ASP A N 1
ATOM 698 C CA . ASP A 1 85 ? 40.623 -44.305 -0.844 1.00 47.50 85 ASP A CA 1
ATOM 699 C C . ASP A 1 85 ? 40.239 -44.904 -2.208 1.00 47.50 85 ASP A C 1
ATOM 701 O O . ASP A 1 85 ? 39.094 -44.758 -2.642 1.00 47.50 85 ASP A O 1
ATOM 705 N N . ASN A 1 86 ? 41.209 -45.478 -2.925 1.00 43.72 86 ASN A N 1
ATOM 706 C CA . ASN A 1 86 ? 40.997 -46.633 -3.802 1.00 43.72 86 ASN A CA 1
ATOM 707 C C . ASN A 1 86 ? 42.331 -47.156 -4.354 1.00 43.72 86 ASN A C 1
ATOM 709 O O . ASN A 1 86 ? 42.989 -46.544 -5.197 1.00 43.72 86 ASN A O 1
ATOM 713 N N . GLN A 1 87 ? 42.700 -48.323 -3.845 1.00 43.53 87 GLN A N 1
ATOM 714 C CA . GLN A 1 87 ? 43.796 -49.185 -4.260 1.00 43.53 87 GLN A CA 1
ATOM 715 C C . GLN A 1 87 ? 43.425 -49.929 -5.556 1.00 43.53 87 GLN A C 1
ATOM 717 O O . GLN A 1 87 ? 42.314 -50.448 -5.626 1.00 43.53 87 GLN A O 1
ATOM 722 N N . PRO A 1 88 ? 44.307 -50.052 -6.566 1.00 53.03 88 PRO A N 1
ATOM 723 C CA . PRO A 1 88 ? 44.061 -50.979 -7.657 1.00 53.03 88 PRO A CA 1
ATOM 724 C C . PRO A 1 88 ? 44.742 -52.326 -7.394 1.00 53.03 88 PRO A C 1
ATOM 726 O O . PRO A 1 88 ? 45.960 -52.420 -7.218 1.00 53.03 88 PRO A O 1
ATOM 729 N N . ASP A 1 89 ? 43.908 -53.361 -7.398 1.00 47.59 89 ASP A N 1
ATOM 730 C CA . ASP A 1 89 ? 44.240 -54.773 -7.523 1.00 47.59 89 ASP A CA 1
ATOM 731 C C . ASP A 1 89 ? 45.258 -55.063 -8.637 1.00 47.59 89 ASP A C 1
ATOM 733 O O . ASP A 1 89 ? 45.110 -54.620 -9.778 1.00 47.59 89 ASP A O 1
ATOM 737 N N . ASN A 1 90 ? 46.223 -55.941 -8.353 1.00 42.12 90 ASN A N 1
ATOM 738 C CA . ASN A 1 90 ? 46.773 -56.812 -9.387 1.00 42.12 90 ASN A CA 1
ATOM 739 C C . ASN A 1 90 ? 46.886 -58.245 -8.855 1.00 42.12 90 ASN A C 1
ATOM 741 O O . ASN A 1 90 ? 47.799 -58.595 -8.104 1.00 42.12 90 ASN A O 1
ATOM 745 N N . VAL A 1 91 ? 45.899 -59.059 -9.233 1.00 42.94 91 VAL A N 1
ATOM 746 C CA . VAL A 1 91 ? 45.859 -60.505 -9.023 1.00 42.94 91 VAL A CA 1
ATOM 747 C C . VAL A 1 91 ? 46.775 -61.210 -10.027 1.00 42.94 91 VAL A C 1
ATOM 749 O O . VAL A 1 91 ? 46.724 -60.983 -11.232 1.00 42.94 91 VAL A O 1
ATOM 752 N N . SER A 1 92 ? 47.566 -62.127 -9.475 1.00 42.41 92 SER A N 1
ATOM 753 C CA . SER A 1 92 ? 48.386 -63.176 -10.083 1.00 42.41 92 SER A CA 1
ATOM 754 C C . SER A 1 92 ? 48.008 -63.668 -11.488 1.00 42.41 92 SER A C 1
ATOM 756 O O . SER A 1 92 ? 46.869 -64.079 -11.715 1.00 42.41 92 SER A O 1
ATOM 758 N N . LYS A 1 93 ? 49.027 -63.891 -12.339 1.00 41.38 93 LYS A N 1
ATOM 759 C CA . LYS A 1 93 ? 49.214 -65.183 -13.035 1.00 41.38 93 LYS A CA 1
ATOM 760 C C . LYS A 1 93 ? 50.559 -65.316 -13.772 1.00 41.38 93 LYS A C 1
ATOM 762 O O . LYS A 1 93 ? 50.788 -64.623 -14.756 1.00 41.38 93 LYS A O 1
ATOM 767 N N . LYS A 1 94 ? 51.269 -66.373 -13.356 1.00 37.75 94 LYS A N 1
ATOM 768 C CA . LYS A 1 94 ? 52.265 -67.204 -14.058 1.00 37.75 94 LYS A CA 1
ATOM 769 C C . LYS A 1 94 ? 53.726 -66.760 -14.057 1.00 37.75 94 LYS A C 1
ATOM 771 O O . LYS A 1 94 ? 54.030 -65.659 -14.547 1.00 37.75 94 LYS A O 1
#

Solvent-accessible surface area (backbone atoms only — not comparable to full-atom values): 6567 Å² total; per-residue (Å²): 130,84,77,84,70,69,68,68,65,73,45,75,88,47,66,76,59,55,52,59,50,51,50,56,62,70,69,54,54,95,87,53,81,79,65,59,69,59,50,51,52,43,51,52,52,53,32,57,75,71,68,56,52,94,84,58,79,53,84,83,50,58,63,56,64,61,59,63,75,69,65,88,63,86,81,81,84,83,91,78,84,81,89,78,90,80,84,84,86,82,82,86,85,135

pLDDT: mean 74.13, std 20.77, range [36.66, 96.38]

Mean predicted aligned error: 15.99 Å

Radius of gyration: 29.69 Å; Cα contacts (8 Å, |Δi|>4): 21; chains: 1; bounding box: 63×82×39 Å

Sequence (94 aa):
MKEKYDHRLLLKHLPNELRQFLEHVQQLEYADTPDYALLTTILEKCCKRRGIRDSDPYDWEKESVAVSRTRASVHPVPEHALATDNQPDNVSKK

Secondary structure (DSSP, 8-state):
------GGGGGTTS-THHHHHHHHHHH--TTSPP-HHHHHHHHHHHHHHHT--TTSPPTTTHHHHHHTTT--S---------------------

Foldseek 3Di:
DPPPDPCVVVCPPPDPLVVVVVVQVVPDDPPDDRPVVSNVVSVVVRCVVVVNDPPDDDPVCVVVVVVVVPPPPDDDDDDDDDDDDDDDDDDDDD

Nearest PDB structures (foldseek):
  6u0k-assembly1_B  TM=9.384E-01  e=4.434E-05  Homo sapiens
  7jxx-assembly1_A  TM=9.429E-01  e=5.439E-05  Homo sapiens
  7jxy-assembly2_B  TM=9.415E-01  e=6.232E-05  Homo sapiens
  4btm-assembly2_B  TM=9.384E-01  e=1.074E-04  Homo sapiens
  4btk-assembly1_A  TM=9.417E-01  e=2.787E-04  Homo sapiens